Protein AF-A0A8G1IZ29-F1 (afdb_monomer_lite)

Secondary structure (DSSP, 8-state):
------SS--HHHHHHHHHHIIIIIHHHHHHHHHHHHHHTSHHHHHHHTTTS-TTHHHHHHHHHHHHHHHHHHHHHHHHHHHHHHHHHHHHHHHHHHHHHHHHHHHHHHH-

pLDDT: mean 75.2, std 12.48, range [36.69, 89.0]

Sequence (111 aa):
MAGGQGYDVEPDALAQHGANLATDVGGVVDDAIEAGRATEGAGFNESYGVIISPIAFPVMEVVTANAMGAMESARSFIDALSQAVAGVAAAYDGVDAAIAEDLNKIAEEIN

Structure (mmCIF, N/CA/C/O backbone):
data_AF-A0A8G1IZ29-F1
#
_entry.id   AF-A0A8G1IZ29-F1
#
loop_
_atom_site.group_PDB
_atom_site.id
_atom_site.type_symbol
_atom_site.label_atom_id
_atom_site.label_alt_id
_atom_site.label_comp_id
_atom_site.label_asym_id
_atom_site.label_entity_id
_atom_site.label_seq_id
_atom_site.pdbx_PDB_ins_code
_atom_site.Cartn_x
_atom_site.Cartn_y
_atom_site.Cartn_z
_atom_site.occupancy
_atom_site.B_iso_or_equiv
_atom_site.auth_seq_id
_atom_site.auth_comp_id
_atom_site.auth_asym_id
_atom_site.auth_atom_id
_atom_site.pdbx_PDB_model_num
ATOM 1 N N . MET A 1 1 ? -38.467 -0.385 17.759 1.00 36.69 1 MET A N 1
ATOM 2 C CA . MET A 1 1 ? -37.611 0.662 18.344 1.00 36.69 1 MET A CA 1
ATOM 3 C C . MET A 1 1 ? -36.507 0.908 17.340 1.00 36.69 1 MET A C 1
ATOM 5 O O . MET A 1 1 ? -35.805 -0.036 17.012 1.00 36.69 1 MET A O 1
ATOM 9 N N . ALA A 1 2 ? -36.477 2.096 16.740 1.00 37.81 2 ALA A N 1
ATOM 10 C CA . ALA A 1 2 ?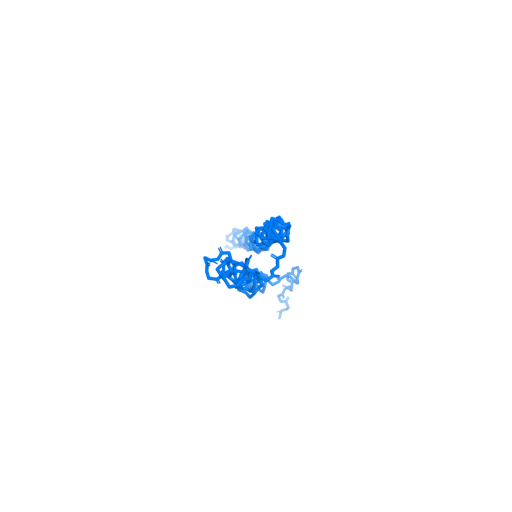 -35.455 2.463 15.769 1.00 37.81 2 ALA A CA 1
ATOM 11 C C . ALA A 1 2 ? -34.172 2.777 16.550 1.00 37.81 2 ALA A C 1
ATOM 13 O O . ALA A 1 2 ? -34.083 3.828 17.179 1.00 37.81 2 ALA A O 1
ATOM 14 N N . GLY A 1 3 ? -33.250 1.813 16.598 1.00 38.59 3 GLY A N 1
ATOM 15 C CA . GLY A 1 3 ? -31.885 2.044 17.065 1.00 38.59 3 GLY A CA 1
ATOM 16 C C . GLY A 1 3 ? -31.209 2.967 16.062 1.00 38.59 3 GLY A C 1
ATOM 17 O O . GLY A 1 3 ? -31.243 2.681 14.867 1.00 38.59 3 GLY A O 1
ATOM 18 N N . GLY A 1 4 ? -30.728 4.113 16.541 1.00 39.50 4 GLY A N 1
ATOM 19 C CA . GLY A 1 4 ? -30.198 5.180 15.705 1.00 39.50 4 GLY A CA 1
ATOM 20 C C . GLY A 1 4 ? -29.129 4.661 14.754 1.00 39.50 4 GLY A C 1
ATOM 21 O O . GLY A 1 4 ? -28.173 4.023 15.185 1.00 39.50 4 GLY A O 1
ATOM 22 N N . GLN A 1 5 ? -29.300 4.952 13.465 1.00 47.88 5 GLN A N 1
ATOM 23 C CA . GLN A 1 5 ? -28.171 4.992 12.551 1.00 47.88 5 GLN A CA 1
ATOM 24 C C . GLN A 1 5 ? -27.166 5.974 13.159 1.00 47.88 5 GLN A C 1
ATOM 26 O O . GLN A 1 5 ? -27.482 7.154 13.334 1.00 47.88 5 GLN A O 1
ATOM 31 N N . GLY A 1 6 ? -25.998 5.460 13.554 1.00 57.00 6 GLY A N 1
ATOM 32 C CA . GLY A 1 6 ? -24.803 6.267 13.788 1.00 57.00 6 GLY A CA 1
ATOM 33 C C . GLY A 1 6 ? -24.429 7.039 12.521 1.00 57.00 6 GLY A C 1
ATOM 34 O O . GLY A 1 6 ? -25.217 7.111 11.586 1.00 57.00 6 GLY A O 1
ATOM 35 N N . TYR A 1 7 ? -23.242 7.636 12.483 1.00 57.84 7 TYR A N 1
ATOM 36 C CA . TYR A 1 7 ? -22.797 8.620 11.480 1.00 57.84 7 TYR A CA 1
ATOM 37 C C . TYR A 1 7 ? -22.794 8.189 9.981 1.00 57.84 7 TYR A C 1
ATOM 39 O O . TYR A 1 7 ? -22.126 8.838 9.183 1.00 57.84 7 TYR A O 1
ATOM 47 N N . ASP A 1 8 ? -23.529 7.150 9.565 1.00 64.50 8 ASP A N 1
ATOM 48 C CA . ASP A 1 8 ? -23.578 6.571 8.209 1.00 64.50 8 ASP A CA 1
ATOM 49 C C . ASP A 1 8 ? -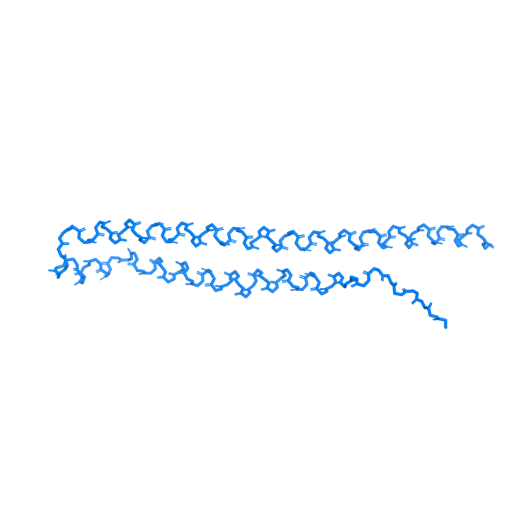22.190 6.144 7.703 1.00 64.50 8 ASP A C 1
ATOM 51 O O . ASP A 1 8 ? -21.925 6.040 6.506 1.00 64.50 8 ASP A O 1
ATOM 55 N N . VAL A 1 9 ? -21.279 5.892 8.643 1.00 65.00 9 VAL A N 1
ATOM 56 C CA . VAL A 1 9 ? -19.954 5.352 8.374 1.00 65.00 9 VAL A CA 1
ATOM 57 C C . VAL A 1 9 ? -20.003 3.859 8.637 1.00 65.00 9 VAL A C 1
ATOM 59 O O . VAL A 1 9 ? -20.451 3.437 9.698 1.00 65.00 9 VAL A O 1
ATOM 62 N N . GLU A 1 10 ? -19.538 3.078 7.664 1.00 79.25 10 GLU A N 1
ATOM 63 C CA . GLU A 1 10 ? -19.343 1.632 7.768 1.00 79.25 10 GLU A CA 1
ATOM 64 C C . GLU A 1 10 ? -17.831 1.364 7.929 1.00 79.25 10 GLU A C 1
ATOM 66 O O . GLU A 1 10 ? -17.111 1.315 6.923 1.00 79.25 10 GLU A O 1
ATOM 71 N N . PRO A 1 11 ? -17.307 1.233 9.167 1.00 77.19 11 PRO A N 1
ATOM 72 C CA . PRO A 1 11 ? -15.874 1.047 9.416 1.00 77.19 11 PRO A CA 1
ATOM 73 C C . PRO A 1 11 ? -15.328 -0.211 8.737 1.00 77.19 11 PRO A C 1
ATOM 75 O O . PRO A 1 11 ? -14.244 -0.173 8.155 1.00 77.19 11 PRO A O 1
ATOM 78 N N . ASP A 1 12 ? -16.123 -1.283 8.706 1.00 77.31 12 ASP A N 1
ATOM 79 C CA . ASP A 1 12 ? -15.803 -2.524 7.997 1.00 77.31 12 ASP A CA 1
ATOM 80 C C . ASP A 1 12 ? -15.618 -2.297 6.489 1.00 77.31 12 ASP A C 1
ATOM 82 O O . ASP A 1 12 ? -14.658 -2.791 5.892 1.00 77.31 12 ASP A O 1
ATOM 86 N N . ALA A 1 13 ? -16.496 -1.503 5.866 1.00 80.19 13 ALA A N 1
ATOM 87 C CA . ALA A 1 13 ? -16.398 -1.176 4.446 1.00 80.19 13 ALA A CA 1
ATOM 88 C C . ALA A 1 13 ? -15.161 -0.311 4.150 1.00 80.19 13 ALA A C 1
ATOM 90 O O . ALA A 1 13 ? -14.497 -0.512 3.132 1.00 80.19 13 ALA A O 1
ATOM 91 N N . LEU A 1 14 ? -14.806 0.614 5.050 1.00 79.56 14 LEU A N 1
ATOM 92 C CA . LEU A 1 14 ? -13.577 1.408 4.952 1.00 79.56 14 LEU A CA 1
ATOM 93 C C . LEU A 1 14 ? -12.325 0.537 5.097 1.00 79.56 14 LEU A C 1
ATOM 95 O O . LEU A 1 14 ? -11.419 0.633 4.269 1.00 79.56 14 LEU A O 1
ATOM 99 N N . ALA A 1 15 ? -12.280 -0.344 6.095 1.00 78.75 15 ALA A N 1
ATOM 100 C CA . ALA A 1 15 ? -11.171 -1.272 6.294 1.00 78.75 15 ALA A CA 1
ATOM 101 C C . ALA A 1 15 ? -10.989 -2.194 5.078 1.00 78.75 15 ALA A C 1
ATOM 103 O O . ALA A 1 15 ? -9.875 -2.358 4.572 1.00 78.75 15 ALA A O 1
ATOM 104 N N . GLN A 1 16 ? -12.093 -2.727 4.548 1.00 82.94 16 GLN A N 1
ATOM 105 C CA . GLN A 1 16 ? -12.082 -3.542 3.338 1.00 82.94 16 GLN A CA 1
ATOM 106 C C . GLN A 1 16 ? -11.626 -2.742 2.113 1.00 82.94 16 GLN A C 1
ATOM 108 O O . GLN A 1 16 ? -10.852 -3.246 1.300 1.00 82.94 16 GLN A O 1
ATOM 113 N N . HIS A 1 17 ? -12.033 -1.479 1.991 1.00 80.25 17 HIS A N 1
ATOM 114 C CA . HIS A 1 17 ? -11.583 -0.616 0.904 1.00 80.25 17 HIS A CA 1
ATOM 115 C C . HIS A 1 17 ? -10.078 -0.320 0.978 1.00 80.25 17 HIS A C 1
ATOM 117 O O . HIS A 1 17 ? -9.394 -0.401 -0.041 1.00 80.25 17 HIS A O 1
ATOM 123 N N . GLY A 1 18 ? -9.539 -0.048 2.171 1.00 77.12 18 GLY A N 1
ATOM 124 C CA . GLY A 1 18 ? -8.098 0.122 2.378 1.00 77.12 18 GLY A CA 1
ATOM 125 C C . GLY A 1 18 ? -7.301 -1.138 2.020 1.00 77.12 18 GLY A C 1
ATOM 126 O O . GLY A 1 18 ? -6.263 -1.037 1.363 1.00 77.12 18 GLY A O 1
ATOM 127 N N . ALA A 1 19 ? -7.806 -2.323 2.377 1.00 80.25 19 ALA A N 1
ATOM 128 C CA . ALA A 1 19 ? -7.203 -3.603 2.001 1.00 80.25 19 ALA A CA 1
ATOM 129 C C . ALA A 1 19 ? -7.231 -3.843 0.480 1.00 80.25 19 ALA A C 1
ATOM 131 O O . ALA A 1 19 ? -6.211 -4.217 -0.104 1.00 80.25 19 ALA A O 1
ATOM 132 N N . ASN A 1 20 ? -8.361 -3.573 -0.180 1.00 83.38 20 ASN A N 1
ATOM 133 C CA . ASN A 1 20 ? -8.484 -3.704 -1.635 1.00 83.38 20 ASN A CA 1
ATOM 134 C C . ASN A 1 20 ? -7.576 -2.709 -2.369 1.00 83.38 20 ASN A C 1
ATOM 136 O O . ASN A 1 20 ? -6.968 -3.061 -3.372 1.00 83.38 20 ASN A O 1
ATOM 140 N N . LEU A 1 21 ? -7.413 -1.485 -1.855 1.00 79.38 21 LEU A N 1
ATOM 141 C CA . LEU A 1 21 ? -6.496 -0.505 -2.438 1.00 79.38 21 LEU A CA 1
ATOM 142 C C . LEU A 1 21 ? -5.043 -1.007 -2.410 1.00 79.38 21 LEU A C 1
ATOM 144 O O . LEU A 1 21 ? -4.340 -0.912 -3.415 1.00 79.38 21 LEU A O 1
ATOM 148 N N . ALA A 1 22 ? -4.606 -1.579 -1.285 1.00 80.50 22 ALA A N 1
ATOM 149 C CA . ALA A 1 22 ? -3.269 -2.157 -1.169 1.00 80.50 22 ALA A CA 1
ATOM 150 C C . ALA A 1 22 ? -3.085 -3.401 -2.052 1.00 80.50 22 ALA A C 1
ATOM 152 O O . ALA A 1 22 ? -2.017 -3.584 -2.627 1.00 80.50 22 ALA A O 1
ATOM 153 N N . THR A 1 23 ? -4.115 -4.239 -2.176 1.00 81.44 23 THR A N 1
ATOM 154 C CA . THR A 1 23 ? -4.018 -5.516 -2.899 1.00 81.44 23 THR A CA 1
ATOM 155 C C . THR A 1 23 ? -4.162 -5.327 -4.406 1.00 81.44 23 THR A C 1
ATOM 157 O O . THR A 1 23 ? -3.288 -5.737 -5.162 1.00 81.44 23 THR A O 1
ATOM 160 N N . ASP A 1 24 ? -5.228 -4.665 -4.853 1.00 84.19 24 ASP A N 1
ATOM 161 C CA . ASP A 1 24 ? -5.568 -4.570 -6.272 1.00 84.19 24 ASP A CA 1
ATOM 162 C C . ASP A 1 24 ? -4.736 -3.486 -6.961 1.00 84.19 24 ASP A C 1
ATOM 164 O O . ASP A 1 24 ? -4.086 -3.730 -7.976 1.00 84.19 24 ASP A O 1
ATOM 168 N N . VAL A 1 25 ? -4.725 -2.271 -6.401 1.00 81.00 25 VAL A N 1
ATOM 169 C CA . VAL A 1 25 ? -3.997 -1.147 -7.009 1.00 81.00 25 VAL A CA 1
ATOM 170 C C . VAL A 1 25 ? -2.505 -1.253 -6.709 1.00 81.00 25 VAL A C 1
ATOM 172 O O . VAL A 1 25 ? -1.693 -1.046 -7.608 1.00 81.00 25 VAL A O 1
ATOM 175 N N . GLY A 1 26 ? -2.139 -1.621 -5.477 1.00 80.94 26 GLY A N 1
ATOM 176 C CA . GLY A 1 26 ? -0.748 -1.911 -5.126 1.00 80.94 26 GLY A CA 1
ATOM 177 C C . GLY A 1 26 ? -0.174 -3.057 -5.959 1.00 80.94 26 GLY A C 1
ATOM 178 O O . GLY A 1 26 ? 0.899 -2.889 -6.529 1.00 80.94 26 GLY A O 1
ATOM 179 N N . GLY A 1 27 ? -0.928 -4.148 -6.138 1.00 81.06 27 GLY A N 1
ATOM 180 C CA . GLY A 1 27 ? -0.518 -5.289 -6.960 1.00 81.06 27 GLY A CA 1
ATOM 181 C C . GLY A 1 27 ? -0.250 -4.925 -8.422 1.00 81.06 27 GLY A C 1
ATOM 182 O O . GLY A 1 27 ? 0.788 -5.291 -8.957 1.00 81.06 27 GLY A O 1
ATOM 183 N N . VAL A 1 28 ? -1.111 -4.120 -9.056 1.00 85.88 28 VAL A N 1
ATOM 184 C CA . VAL A 1 28 ? -0.873 -3.653 -10.439 1.00 85.88 28 VAL A CA 1
ATOM 185 C C . VAL A 1 28 ? 0.394 -2.796 -10.549 1.00 85.88 28 VAL A C 1
ATOM 187 O O . VAL A 1 28 ? 1.105 -2.860 -11.554 1.00 85.88 28 VAL A O 1
ATOM 190 N N . VAL A 1 29 ? 0.685 -1.974 -9.537 1.00 84.25 29 VAL A N 1
ATOM 191 C CA . VAL A 1 29 ? 1.917 -1.172 -9.510 1.00 84.25 29 VAL A CA 1
ATOM 192 C C . VAL A 1 29 ? 3.142 -2.058 -9.277 1.00 84.25 29 VAL A C 1
ATOM 194 O O . VAL A 1 29 ? 4.163 -1.845 -9.927 1.00 84.25 29 VAL A O 1
ATOM 197 N N . ASP A 1 30 ? 3.037 -3.069 -8.417 1.00 86.06 30 ASP A N 1
ATOM 198 C CA . ASP A 1 30 ? 4.105 -4.041 -8.172 1.00 86.06 30 ASP A CA 1
ATOM 199 C C . ASP A 1 30 ? 4.415 -4.860 -9.441 1.00 86.06 30 ASP A C 1
ATOM 201 O O . ASP A 1 30 ? 5.582 -4.960 -9.827 1.00 86.06 30 ASP A O 1
ATOM 205 N N . ASP A 1 31 ? 3.390 -5.317 -10.168 1.00 86.38 31 ASP A N 1
ATOM 206 C CA . ASP A 1 31 ? 3.533 -5.989 -11.468 1.00 86.38 31 ASP A CA 1
ATOM 207 C C . ASP A 1 31 ? 4.239 -5.088 -12.499 1.00 86.38 31 ASP A C 1
ATOM 209 O O . ASP A 1 31 ? 5.095 -5.538 -13.267 1.00 86.38 31 ASP A O 1
ATOM 213 N N . ALA A 1 32 ? 3.908 -3.791 -12.522 1.00 81.00 32 ALA A N 1
ATOM 214 C CA . ALA A 1 32 ? 4.542 -2.822 -13.415 1.00 81.00 32 ALA A CA 1
ATOM 215 C C . ALA A 1 32 ? 6.021 -2.580 -13.062 1.00 81.00 32 ALA A C 1
ATOM 217 O O . ALA A 1 32 ? 6.857 -2.469 -13.965 1.00 81.00 32 ALA A O 1
ATOM 218 N N . ILE A 1 33 ? 6.359 -2.538 -11.769 1.00 84.00 33 ILE A N 1
ATOM 219 C CA . ILE A 1 33 ? 7.744 -2.433 -11.289 1.00 84.00 33 ILE A CA 1
ATOM 220 C C . ILE A 1 33 ? 8.533 -3.690 -11.670 1.00 84.00 33 ILE A C 1
ATOM 222 O O . ILE A 1 33 ? 9.660 -3.583 -12.160 1.00 84.00 33 ILE A O 1
ATOM 226 N N . GLU A 1 34 ? 7.959 -4.879 -11.485 1.00 84.56 34 GLU A N 1
ATOM 227 C CA . GLU A 1 34 ? 8.603 -6.144 -11.848 1.00 84.56 34 GLU A CA 1
ATOM 228 C C . GLU A 1 34 ? 8.844 -6.240 -13.361 1.00 84.56 34 GLU A C 1
ATOM 230 O O . GLU A 1 34 ? 9.957 -6.553 -13.797 1.00 84.56 34 GLU A O 1
ATOM 235 N N . ALA A 1 35 ? 7.847 -5.871 -14.170 1.00 80.00 35 ALA A N 1
ATOM 236 C CA . ALA A 1 35 ? 7.987 -5.792 -15.620 1.00 80.00 35 ALA A CA 1
ATOM 237 C C . ALA A 1 35 ? 9.073 -4.786 -16.042 1.00 80.00 35 ALA A C 1
ATOM 239 O O . ALA A 1 35 ? 9.869 -5.086 -16.934 1.00 80.00 35 ALA A O 1
ATOM 240 N N . GLY A 1 36 ? 9.151 -3.623 -15.385 1.00 73.00 36 GLY A N 1
ATOM 241 C CA . GLY A 1 36 ? 10.208 -2.633 -15.605 1.00 73.00 36 GLY A CA 1
ATOM 242 C C . GLY A 1 36 ? 11.600 -3.206 -15.335 1.00 73.00 36 GLY A C 1
ATOM 243 O O . GLY A 1 36 ? 12.465 -3.163 -16.210 1.00 73.00 36 GLY A O 1
ATOM 244 N N . ARG A 1 37 ? 11.795 -3.855 -14.183 1.00 77.38 37 ARG A N 1
ATOM 245 C CA . ARG A 1 37 ? 13.070 -4.495 -13.809 1.00 77.38 37 ARG A CA 1
ATOM 246 C C . ARG A 1 37 ? 13.482 -5.613 -14.766 1.00 77.38 37 ARG A C 1
ATOM 248 O O . ARG A 1 37 ? 14.668 -5.778 -15.043 1.00 77.38 37 ARG A O 1
ATOM 255 N N . ALA A 1 38 ? 12.527 -6.356 -15.328 1.00 70.94 38 ALA A N 1
ATOM 256 C CA . ALA A 1 38 ? 12.819 -7.384 -16.328 1.00 70.94 38 ALA A CA 1
ATOM 257 C C . ALA A 1 38 ? 13.442 -6.805 -17.617 1.00 70.94 38 ALA A C 1
ATOM 259 O O . ALA A 1 38 ? 14.207 -7.498 -18.292 1.00 70.94 38 ALA A O 1
ATOM 260 N N . THR A 1 39 ? 13.165 -5.536 -17.946 1.00 65.88 39 THR A N 1
ATOM 261 C CA . THR A 1 39 ? 13.755 -4.851 -19.114 1.00 65.88 39 THR A CA 1
ATOM 262 C C . THR A 1 39 ? 15.179 -4.339 -18.885 1.00 65.88 39 THR A C 1
ATOM 264 O O . THR A 1 39 ? 15.900 -4.111 -19.854 1.00 65.88 39 THR A O 1
ATOM 267 N N . GLU A 1 40 ? 15.622 -4.234 -17.629 1.00 63.88 40 GLU A N 1
ATOM 268 C CA . GLU A 1 40 ? 16.988 -3.828 -17.256 1.00 63.88 40 GLU A CA 1
ATOM 269 C C . GLU A 1 40 ? 18.003 -4.988 -17.350 1.00 63.88 40 GLU A C 1
ATOM 271 O O . GLU A 1 40 ? 19.211 -4.797 -17.197 1.00 63.88 40 GLU A O 1
ATOM 276 N 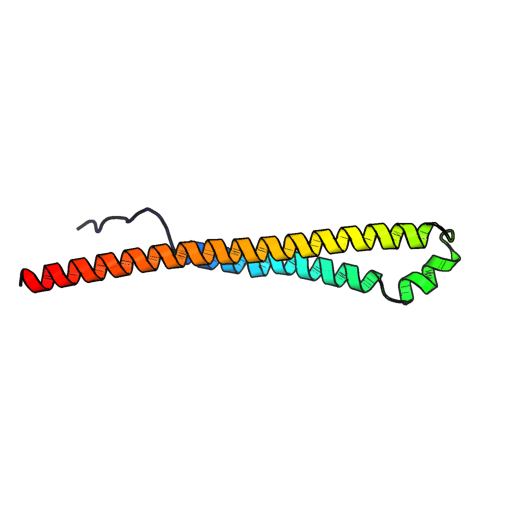N . GLY A 1 41 ? 17.535 -6.213 -17.623 1.00 59.19 41 GLY A N 1
ATOM 277 C CA . GLY A 1 41 ? 18.374 -7.403 -17.741 1.00 59.19 41 GLY A CA 1
ATOM 278 C C . GLY A 1 41 ? 19.292 -7.407 -18.974 1.00 59.19 41 GLY A C 1
ATOM 279 O O . GLY A 1 41 ? 18.946 -6.920 -20.052 1.00 59.19 41 GLY A O 1
ATOM 280 N N . ALA A 1 42 ? 20.454 -8.059 -18.834 1.00 52.84 42 ALA A N 1
ATOM 28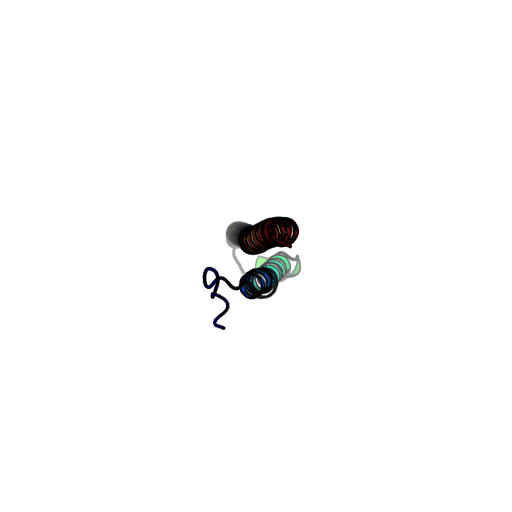1 C CA . ALA A 1 42 ? 21.524 -8.151 -19.839 1.00 52.84 42 ALA A CA 1
ATOM 282 C C . ALA A 1 42 ? 21.069 -8.545 -21.266 1.00 52.84 42 ALA A C 1
ATOM 284 O O . ALA A 1 42 ? 21.682 -8.120 -22.244 1.00 52.84 42 ALA A O 1
ATOM 285 N N . GLY A 1 43 ? 19.960 -9.283 -21.409 1.00 52.69 43 GLY A N 1
ATOM 286 C CA . GLY A 1 43 ? 19.429 -9.716 -22.707 1.00 52.69 43 GLY A CA 1
ATOM 287 C C . GLY A 1 43 ? 18.857 -8.595 -23.591 1.00 52.69 43 GLY A C 1
ATOM 288 O O . GLY A 1 43 ? 18.903 -8.711 -24.818 1.00 52.69 43 GLY A O 1
ATOM 289 N N . PHE A 1 44 ? 18.363 -7.489 -23.019 1.00 56.66 44 PHE A N 1
ATOM 290 C CA . PHE A 1 44 ? 17.900 -6.342 -23.817 1.00 56.66 44 PHE A CA 1
ATOM 291 C C . PHE A 1 44 ? 19.088 -5.596 -24.444 1.00 56.66 44 PHE A C 1
ATOM 293 O O . PHE A 1 44 ? 19.062 -5.218 -25.617 1.00 56.66 44 PHE A O 1
ATOM 300 N N . ASN A 1 45 ? 20.170 -5.468 -23.675 1.00 56.78 45 ASN A N 1
ATOM 301 C CA . ASN A 1 45 ? 21.381 -4.748 -24.049 1.00 56.78 45 ASN A CA 1
ATOM 302 C C . ASN A 1 45 ? 22.183 -5.474 -25.145 1.00 56.78 45 ASN A C 1
ATOM 304 O O . ASN A 1 45 ? 22.636 -4.856 -26.109 1.00 56.78 45 ASN A O 1
ATOM 308 N N . GLU A 1 46 ? 22.284 -6.803 -25.054 1.00 58.22 46 GLU A N 1
ATOM 309 C CA . GLU A 1 46 ? 22.974 -7.636 -26.051 1.00 58.22 46 GLU A CA 1
ATOM 310 C C . GLU A 1 46 ? 22.248 -7.681 -27.407 1.00 58.22 46 GLU A C 1
ATOM 312 O O . GLU A 1 46 ? 22.892 -7.775 -28.453 1.00 58.22 46 GLU A O 1
ATOM 317 N N . SER A 1 47 ? 20.915 -7.564 -27.40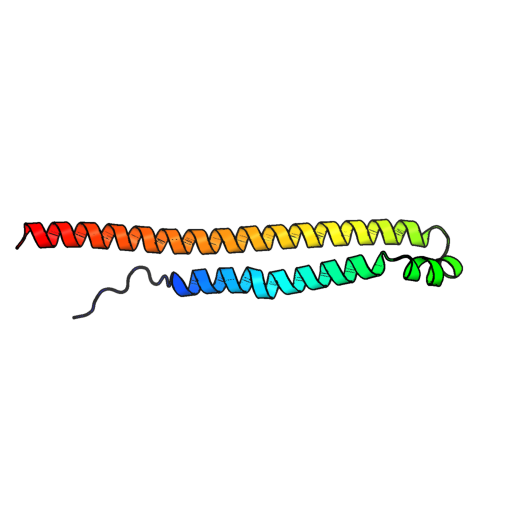7 1.00 56.50 47 SER A N 1
ATOM 318 C CA . SER A 1 47 ? 20.089 -7.656 -28.621 1.00 56.50 47 SER A CA 1
ATOM 319 C C . SER A 1 47 ? 19.940 -6.315 -29.348 1.00 56.50 47 SER A C 1
ATOM 321 O O . SER A 1 47 ? 19.967 -6.263 -30.579 1.00 56.50 47 SER A O 1
ATOM 323 N N . TYR A 1 48 ? 19.776 -5.220 -28.597 1.00 54.03 48 TYR A N 1
ATOM 324 C CA . TYR A 1 48 ? 19.479 -3.896 -29.152 1.00 54.03 48 TYR A CA 1
ATOM 325 C C . TYR A 1 48 ? 20.686 -2.951 -29.200 1.00 54.03 48 TYR A C 1
ATOM 327 O O . TYR A 1 48 ? 20.694 -2.042 -30.031 1.00 54.03 48 TYR A O 1
ATOM 335 N N . GLY A 1 49 ? 21.740 -3.186 -28.412 1.00 54.06 49 GLY A N 1
ATOM 336 C CA . GLY A 1 49 ? 22.957 -2.362 -28.422 1.00 54.06 49 GLY A CA 1
ATOM 337 C C . GLY A 1 49 ? 23.722 -2.372 -29.755 1.00 54.06 49 GLY A C 1
ATOM 338 O O . GLY A 1 49 ? 24.502 -1.463 -30.025 1.00 54.06 49 GLY A O 1
ATOM 339 N N . VAL A 1 50 ? 23.472 -3.360 -30.623 1.00 54.12 50 VAL A N 1
ATOM 340 C CA . VAL A 1 50 ? 24.052 -3.430 -31.979 1.00 54.12 50 VAL A CA 1
ATOM 341 C C . VAL A 1 50 ? 23.243 -2.620 -33.006 1.00 54.12 50 VAL A C 1
ATOM 343 O O . VAL A 1 50 ? 23.793 -2.189 -34.017 1.00 54.12 50 VAL A O 1
ATOM 346 N N . ILE A 1 51 ? 21.944 -2.395 -32.768 1.00 57.81 51 ILE A N 1
ATOM 347 C CA . ILE A 1 51 ? 21.021 -1.790 -33.749 1.00 57.81 51 ILE A CA 1
ATOM 348 C C . ILE A 1 51 ? 20.739 -0.318 -33.430 1.00 57.81 51 ILE A C 1
ATOM 350 O O . ILE A 1 51 ? 20.594 0.496 -34.344 1.00 57.81 51 ILE A O 1
ATOM 354 N N . ILE A 1 52 ? 20.660 0.042 -32.149 1.00 59.22 52 ILE A N 1
ATOM 355 C CA . ILE A 1 52 ? 20.315 1.395 -31.718 1.00 59.22 52 ILE A CA 1
ATOM 356 C C . ILE A 1 52 ? 21.610 2.133 -31.345 1.00 59.22 52 ILE A C 1
ATOM 358 O O . ILE A 1 52 ? 22.397 1.644 -30.545 1.00 59.22 52 ILE A O 1
ATOM 362 N N . SER A 1 53 ? 21.846 3.295 -31.967 1.00 62.47 53 SER A N 1
ATOM 363 C CA . SER A 1 53 ? 23.009 4.183 -31.766 1.00 62.47 53 SER A CA 1
ATOM 364 C C . SER A 1 53 ? 23.526 4.227 -30.311 1.00 62.47 53 SER A C 1
ATOM 366 O O . SER A 1 53 ? 22.701 4.269 -29.398 1.00 62.47 53 SER A O 1
ATOM 368 N N . PRO A 1 54 ? 24.851 4.342 -30.062 1.00 67.19 54 PRO A N 1
ATOM 369 C CA . PRO A 1 54 ? 25.449 4.357 -28.715 1.00 67.19 54 PRO A CA 1
ATOM 370 C C . PRO A 1 54 ? 24.922 5.450 -27.762 1.00 67.19 54 PRO A C 1
ATOM 372 O O . PRO A 1 54 ? 25.201 5.411 -26.569 1.00 67.19 54 PRO A O 1
ATOM 375 N N . ILE A 1 55 ? 24.155 6.423 -28.262 1.00 65.94 55 ILE A N 1
ATOM 376 C CA . ILE A 1 55 ? 23.497 7.470 -27.462 1.00 65.94 55 ILE A CA 1
ATOM 377 C C . ILE A 1 55 ? 22.106 7.034 -26.971 1.00 65.94 55 ILE A C 1
ATOM 379 O O . ILE A 1 55 ? 21.633 7.509 -25.943 1.00 65.94 55 ILE A O 1
ATOM 383 N N . ALA A 1 56 ? 21.434 6.134 -27.687 1.00 64.94 56 ALA A N 1
ATOM 384 C CA . ALA A 1 56 ? 20.060 5.750 -27.385 1.00 64.94 56 ALA A CA 1
ATOM 385 C C . ALA A 1 56 ? 19.951 4.938 -26.092 1.00 64.94 56 ALA A C 1
ATOM 387 O O . ALA A 1 56 ? 18.986 5.103 -25.352 1.00 64.94 56 ALA A O 1
ATOM 388 N N . PHE A 1 57 ? 20.949 4.103 -25.802 1.00 72.50 57 PHE A N 1
ATOM 389 C CA . PHE A 1 57 ? 20.936 3.260 -24.614 1.00 72.50 57 PHE A CA 1
ATOM 390 C C . PHE A 1 57 ? 21.007 4.075 -23.304 1.00 72.50 57 PHE A C 1
ATOM 392 O O . PHE A 1 57 ? 20.082 3.950 -22.504 1.00 72.50 57 PHE A O 1
ATOM 399 N N . PRO A 1 58 ? 21.961 5.016 -23.123 1.00 73.81 58 PRO A N 1
ATOM 400 C CA . PRO A 1 58 ? 21.963 5.907 -21.959 1.00 73.81 58 PRO A CA 1
ATOM 401 C C . PRO A 1 58 ? 20.677 6.729 -21.791 1.00 73.81 58 PRO A C 1
ATOM 403 O O . PRO A 1 58 ? 20.230 6.973 -20.674 1.00 73.81 58 PRO A O 1
ATOM 406 N N . VAL A 1 59 ? 20.060 7.175 -22.893 1.00 74.44 59 VAL A N 1
ATOM 407 C CA . VAL A 1 59 ? 18.798 7.932 -22.831 1.00 74.44 59 VAL A CA 1
ATOM 408 C C . VAL A 1 59 ? 17.651 7.043 -22.353 1.00 74.44 59 VAL A C 1
ATOM 410 O O . VAL A 1 59 ? 16.852 7.484 -21.530 1.00 74.44 59 VAL A O 1
ATOM 413 N N . MET A 1 60 ? 17.577 5.798 -22.831 1.00 73.25 60 MET A N 1
ATOM 414 C CA . MET A 1 60 ? 16.583 4.840 -22.349 1.00 73.25 60 MET A CA 1
ATOM 415 C C . MET A 1 60 ? 16.801 4.502 -20.876 1.00 73.25 60 MET A C 1
ATOM 417 O O . MET A 1 60 ? 15.831 4.543 -20.134 1.00 73.25 60 MET A O 1
ATOM 421 N N . GLU A 1 61 ? 18.038 4.274 -20.424 1.00 76.00 61 GLU A N 1
ATOM 422 C CA . GLU A 1 61 ? 18.322 4.045 -18.997 1.00 76.00 61 GLU A CA 1
ATOM 423 C C . GLU A 1 61 ? 17.825 5.199 -18.118 1.00 76.00 61 GLU A C 1
ATOM 425 O O . GLU A 1 61 ? 17.160 4.965 -17.113 1.00 76.00 61 GLU A O 1
ATOM 430 N N . VAL A 1 62 ? 18.073 6.454 -18.511 1.00 79.50 62 VAL A N 1
ATOM 431 C CA . VAL A 1 62 ? 17.599 7.625 -17.752 1.00 79.50 62 VAL A CA 1
ATOM 432 C C . VAL A 1 62 ? 16.070 7.701 -17.723 1.00 79.50 62 VAL A C 1
ATOM 434 O O . VAL A 1 62 ? 15.483 8.028 -16.690 1.00 79.50 62 VAL A O 1
ATOM 437 N N . VAL A 1 63 ? 15.401 7.416 -18.842 1.00 78.00 63 VAL A N 1
ATOM 438 C CA . VAL A 1 63 ? 13.932 7.424 -18.908 1.00 78.00 63 VAL A CA 1
ATOM 439 C C . VAL A 1 63 ? 13.343 6.291 -18.067 1.00 78.00 63 VAL A C 1
ATOM 441 O O . VAL A 1 63 ? 12.416 6.541 -17.298 1.00 78.00 63 VAL A O 1
ATOM 444 N N . THR A 1 64 ? 13.900 5.084 -18.158 1.00 77.50 64 THR A N 1
ATOM 445 C CA . THR A 1 64 ? 13.470 3.918 -17.379 1.00 77.50 64 THR A CA 1
ATOM 446 C C . THR A 1 64 ? 13.681 4.150 -15.888 1.00 77.50 64 THR A C 1
ATOM 448 O O . THR A 1 64 ? 12.744 3.965 -15.119 1.00 77.50 64 THR A O 1
ATOM 451 N N . ALA A 1 65 ? 14.840 4.672 -15.474 1.00 79.50 65 ALA A N 1
ATOM 452 C CA . ALA A 1 65 ? 15.117 4.990 -14.074 1.00 79.50 65 ALA A CA 1
ATOM 453 C C . ALA A 1 65 ? 14.128 6.021 -13.501 1.00 79.50 65 ALA A C 1
ATOM 455 O O . ALA A 1 65 ? 13.607 5.844 -12.400 1.00 79.50 65 ALA A O 1
ATOM 456 N N . ASN A 1 66 ? 13.808 7.076 -14.261 1.00 81.44 66 ASN A N 1
ATOM 457 C CA . ASN A 1 66 ? 12.803 8.061 -13.850 1.00 81.44 66 ASN A CA 1
ATOM 458 C C . ASN A 1 66 ? 11.399 7.446 -13.755 1.00 81.44 66 ASN A C 1
ATOM 460 O O . ASN A 1 66 ? 10.656 7.744 -12.819 1.00 81.44 66 ASN A O 1
ATOM 464 N N . ALA A 1 67 ? 11.032 6.591 -14.713 1.00 77.69 67 ALA A N 1
ATOM 465 C CA . ALA A 1 67 ? 9.748 5.902 -14.708 1.00 77.69 67 ALA A CA 1
ATOM 466 C C . ALA A 1 67 ? 9.628 4.949 -13.510 1.00 77.69 67 ALA A C 1
ATOM 468 O O . ALA A 1 67 ? 8.612 4.983 -12.818 1.00 77.69 67 ALA A O 1
ATOM 469 N N . MET A 1 68 ? 10.672 4.171 -13.206 1.00 84.81 68 MET A N 1
ATOM 470 C CA . MET A 1 68 ? 10.693 3.298 -12.031 1.00 84.81 68 MET A CA 1
ATOM 471 C C . MET A 1 68 ? 10.584 4.096 -10.730 1.00 84.81 68 MET A C 1
ATOM 473 O O . MET A 1 68 ? 9.758 3.763 -9.886 1.00 84.81 68 MET A O 1
ATOM 477 N N . GLY A 1 69 ? 11.328 5.198 -10.590 1.00 84.12 69 GLY A N 1
ATOM 478 C CA . GLY A 1 69 ? 11.234 6.053 -9.401 1.00 84.12 69 GLY A CA 1
ATOM 479 C C . GLY A 1 69 ? 9.833 6.646 -9.192 1.00 84.12 69 GLY A C 1
ATOM 480 O O . GLY A 1 69 ? 9.357 6.757 -8.058 1.00 84.12 69 GLY A O 1
ATOM 481 N N . ALA A 1 70 ? 9.131 6.983 -10.278 1.00 82.62 70 ALA A N 1
ATOM 482 C CA . ALA A 1 70 ? 7.739 7.422 -10.217 1.00 82.62 70 ALA A CA 1
ATOM 483 C C . ALA A 1 70 ? 6.784 6.285 -9.799 1.00 82.62 70 ALA A C 1
ATOM 485 O O . ALA A 1 70 ? 5.888 6.524 -8.988 1.00 82.62 70 ALA A O 1
ATOM 486 N N . MET A 1 71 ? 6.987 5.059 -10.296 1.00 83.69 71 MET A N 1
ATOM 487 C CA . MET A 1 71 ? 6.195 3.884 -9.898 1.00 83.69 71 MET A CA 1
ATOM 488 C C . MET A 1 71 ? 6.404 3.525 -8.422 1.00 83.69 71 MET A C 1
ATOM 490 O O . MET A 1 71 ? 5.431 3.311 -7.703 1.00 83.69 71 MET A O 1
ATOM 494 N N . GLU A 1 72 ? 7.644 3.547 -7.932 1.00 87.25 72 GLU A N 1
ATOM 495 C CA . GLU A 1 72 ? 7.958 3.308 -6.515 1.00 87.25 72 GLU A CA 1
ATOM 496 C C . GLU A 1 72 ? 7.339 4.386 -5.608 1.00 87.25 72 GLU A C 1
ATOM 498 O O . GLU A 1 72 ? 6.781 4.086 -4.549 1.00 87.25 72 GLU A O 1
ATOM 503 N N .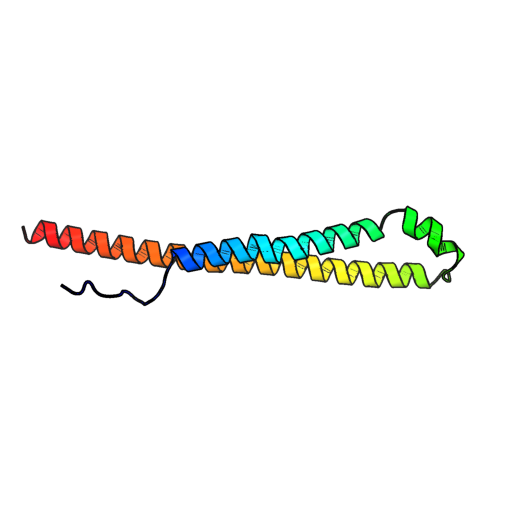 SER A 1 73 ? 7.349 5.647 -6.052 1.00 87.38 73 SER A N 1
ATOM 504 C CA . SER A 1 73 ? 6.674 6.743 -5.344 1.00 87.38 73 SER A CA 1
ATOM 505 C C . SER A 1 73 ? 5.155 6.547 -5.300 1.00 87.38 73 SER A C 1
ATOM 507 O O . SER A 1 73 ? 4.534 6.765 -4.258 1.00 87.38 73 SER A O 1
ATOM 509 N N . ALA A 1 74 ? 4.549 6.101 -6.405 1.00 83.75 74 ALA A N 1
ATOM 510 C CA . ALA A 1 74 ? 3.125 5.781 -6.459 1.00 83.75 74 ALA A CA 1
ATOM 511 C C . ALA A 1 74 ? 2.772 4.610 -5.527 1.00 83.75 74 ALA A C 1
ATOM 513 O O . ALA A 1 74 ? 1.773 4.683 -4.811 1.00 83.75 74 ALA A O 1
ATOM 514 N N . ARG A 1 75 ? 3.620 3.575 -5.465 1.00 87.62 75 ARG A N 1
ATOM 515 C CA . ARG A 1 75 ? 3.446 2.436 -4.555 1.00 87.62 75 ARG A CA 1
ATOM 516 C C . ARG A 1 75 ? 3.452 2.867 -3.089 1.00 87.62 75 ARG A C 1
ATOM 518 O O . ARG A 1 75 ? 2.566 2.464 -2.338 1.00 87.62 75 ARG A O 1
ATOM 525 N N . SER A 1 76 ? 4.399 3.727 -2.712 1.00 87.06 76 SER A N 1
ATOM 526 C CA . SER A 1 76 ? 4.495 4.305 -1.364 1.00 87.06 76 SER A CA 1
ATOM 527 C C . SER A 1 76 ? 3.265 5.150 -1.006 1.00 87.06 76 SER A C 1
ATOM 529 O O . SER A 1 76 ? 2.731 5.062 0.100 1.00 87.06 76 SER A O 1
ATOM 531 N N . PHE A 1 77 ? 2.753 5.929 -1.962 1.00 86.88 77 PHE A N 1
ATOM 532 C CA . PHE A 1 77 ? 1.527 6.702 -1.772 1.00 86.88 77 PHE A CA 1
ATOM 533 C C . PHE A 1 77 ? 0.295 5.810 -1.553 1.00 86.88 77 PHE A C 1
ATOM 535 O O . PHE A 1 77 ? -0.510 6.100 -0.668 1.00 86.88 77 PHE A O 1
ATOM 542 N N . ILE A 1 78 ? 0.166 4.714 -2.309 1.00 86.56 78 ILE A N 1
ATOM 543 C CA . ILE A 1 78 ? -0.910 3.722 -2.144 1.00 86.56 78 ILE A CA 1
ATOM 544 C C . ILE A 1 78 ? -0.866 3.087 -0.747 1.00 86.56 78 ILE A C 1
ATOM 546 O O . ILE A 1 78 ? -1.910 2.986 -0.100 1.00 86.56 78 ILE A O 1
ATOM 550 N N . ASP A 1 79 ? 0.322 2.729 -0.248 1.00 84.81 79 ASP A N 1
ATOM 551 C CA . ASP A 1 79 ? 0.478 2.209 1.119 1.00 84.81 79 ASP A CA 1
ATOM 552 C C . ASP A 1 79 ? 0.044 3.233 2.169 1.00 84.81 79 ASP A C 1
ATOM 554 O O . ASP A 1 79 ? -0.715 2.903 3.082 1.00 84.81 79 ASP A O 1
ATOM 558 N N . ALA A 1 80 ? 0.480 4.487 2.029 1.00 85.44 80 ALA A N 1
ATOM 559 C CA . ALA A 1 80 ? 0.109 5.551 2.956 1.00 85.44 80 ALA A CA 1
ATOM 560 C C . ALA A 1 80 ? -1.411 5.790 2.977 1.00 85.44 80 ALA A C 1
ATOM 562 O O . ALA A 1 80 ? -1.998 5.967 4.044 1.00 85.44 80 ALA A O 1
ATOM 563 N N . LEU A 1 81 ? -2.062 5.755 1.812 1.00 85.06 81 LEU A N 1
ATOM 564 C CA . LEU A 1 81 ? -3.517 5.870 1.690 1.00 85.06 81 LEU A CA 1
ATOM 565 C C . LEU A 1 81 ? -4.245 4.690 2.333 1.00 85.06 81 LEU A C 1
ATOM 567 O O . LEU A 1 81 ? -5.190 4.905 3.088 1.00 85.06 81 LEU A O 1
ATOM 571 N N . SER A 1 82 ? -3.794 3.462 2.073 1.00 83.88 82 SER A N 1
ATOM 572 C CA . SER A 1 82 ? -4.366 2.258 2.680 1.00 83.88 82 SER A CA 1
ATOM 573 C C . SER A 1 82 ? -4.280 2.310 4.211 1.00 83.88 82 SER A C 1
ATOM 575 O O . SER A 1 82 ? -5.281 2.100 4.898 1.00 83.88 82 SER A O 1
ATOM 577 N N . GLN A 1 83 ? -3.123 2.707 4.752 1.00 83.81 83 GLN A N 1
ATOM 578 C CA . GLN A 1 83 ? -2.927 2.895 6.192 1.00 83.81 83 GLN A CA 1
ATOM 579 C C . GLN A 1 83 ? -3.800 4.013 6.767 1.00 83.81 83 GLN A C 1
ATOM 581 O O . GLN A 1 83 ? -4.371 3.847 7.843 1.00 83.81 83 GLN A O 1
ATOM 586 N N . ALA A 1 84 ? -3.934 5.142 6.066 1.00 82.75 84 ALA A N 1
ATOM 587 C CA . ALA A 1 84 ? -4.779 6.247 6.509 1.00 82.75 84 ALA A CA 1
ATOM 588 C C . ALA A 1 84 ? -6.256 5.834 6.582 1.00 82.75 84 ALA A C 1
ATOM 590 O O . ALA A 1 84 ? -6.923 6.118 7.575 1.00 82.75 84 ALA A O 1
ATOM 591 N N . VAL A 1 85 ? -6.756 5.119 5.569 1.00 83.81 85 VAL A N 1
ATOM 592 C CA . VAL A 1 85 ? -8.137 4.616 5.540 1.00 83.81 85 VAL A CA 1
ATOM 593 C C . VAL A 1 85 ? -8.376 3.600 6.661 1.00 83.81 85 VAL A C 1
ATOM 595 O O . VAL A 1 85 ? -9.369 3.712 7.380 1.00 83.81 85 VAL A O 1
ATOM 598 N N . ALA A 1 86 ? -7.446 2.666 6.878 1.00 78.94 86 ALA A N 1
ATOM 599 C CA . ALA A 1 86 ? -7.525 1.716 7.989 1.00 78.94 86 ALA A CA 1
ATOM 600 C C . ALA A 1 86 ? -7.484 2.416 9.363 1.00 78.94 86 ALA A C 1
ATOM 602 O O . ALA A 1 86 ? -8.224 2.048 10.274 1.00 78.94 86 ALA A O 1
ATOM 603 N N . GLY A 1 87 ? -6.662 3.460 9.506 1.00 80.38 87 GLY A N 1
ATOM 604 C CA . GLY A 1 87 ? -6.583 4.264 10.726 1.00 80.38 87 GLY A CA 1
ATOM 605 C C . GLY A 1 87 ? -7.874 5.030 11.026 1.00 80.38 87 GLY A C 1
ATOM 606 O O . GLY A 1 87 ? -8.264 5.137 12.186 1.00 80.38 87 GLY A O 1
ATOM 607 N N . VAL A 1 88 ? -8.568 5.521 9.994 1.00 81.06 88 VAL A N 1
ATOM 608 C CA . VAL A 1 88 ? -9.886 6.154 10.150 1.00 81.06 88 VAL A CA 1
ATOM 609 C C . VAL A 1 88 ? -10.928 5.137 10.614 1.00 81.06 88 VAL A C 1
ATOM 611 O O . VAL A 1 88 ? -11.672 5.442 11.541 1.00 81.06 88 VAL A O 1
ATOM 614 N N . ALA A 1 89 ? -10.957 3.932 10.035 1.00 79.00 89 ALA A N 1
ATOM 615 C CA . ALA A 1 89 ? -11.867 2.872 10.477 1.00 79.00 89 ALA A CA 1
ATOM 616 C C . ALA A 1 89 ? -11.659 2.531 11.965 1.00 79.00 89 ALA A C 1
ATOM 618 O O . ALA A 1 89 ? -12.606 2.573 12.746 1.00 79.00 89 ALA A O 1
ATOM 619 N N . ALA A 1 90 ? -10.405 2.335 12.386 1.00 80.06 90 ALA A N 1
ATOM 620 C CA . ALA A 1 90 ? -10.070 2.058 13.784 1.00 80.06 90 ALA A CA 1
ATOM 621 C C . ALA A 1 90 ? -10.464 3.196 14.746 1.00 80.06 90 ALA A C 1
ATOM 623 O O . ALA A 1 90 ? -10.799 2.947 15.905 1.00 80.06 90 ALA A O 1
ATOM 624 N N . ALA A 1 91 ? -10.427 4.451 14.287 1.00 83.44 91 ALA A N 1
ATOM 625 C CA . ALA A 1 91 ? -10.872 5.588 15.087 1.00 83.44 91 ALA A CA 1
ATOM 626 C C . ALA A 1 91 ? -12.392 5.572 15.319 1.00 83.44 91 ALA A C 1
ATOM 628 O O . ALA A 1 91 ? -12.824 5.875 16.431 1.00 83.44 91 ALA A O 1
ATOM 629 N N . TYR A 1 92 ? -13.189 5.197 14.311 1.00 79.69 92 TYR A N 1
ATOM 630 C CA . TYR A 1 92 ? -14.638 5.037 14.470 1.00 79.69 92 TYR A CA 1
ATOM 631 C C . TYR A 1 92 ? -14.972 3.921 15.461 1.00 79.69 92 TYR A C 1
ATOM 633 O O . TYR A 1 92 ? -15.704 4.173 16.417 1.00 79.69 92 TYR A O 1
ATOM 641 N N . ASP A 1 93 ? -14.350 2.748 15.317 1.00 79.88 93 ASP A N 1
ATOM 642 C CA . ASP A 1 93 ? -14.554 1.627 16.245 1.00 79.88 93 ASP A CA 1
ATOM 643 C C . ASP A 1 93 ? -14.190 2.000 17.690 1.00 79.88 93 ASP A C 1
ATOM 645 O O . ASP A 1 93 ? -14.886 1.637 18.639 1.00 79.88 93 ASP A O 1
ATOM 649 N N . GLY A 1 94 ? -13.106 2.762 17.874 1.00 81.31 94 GLY A N 1
ATOM 650 C CA . GLY A 1 94 ? -12.677 3.231 19.191 1.00 81.31 94 GLY A CA 1
ATOM 651 C C . GLY A 1 94 ? -13.666 4.203 19.841 1.00 81.31 94 GLY A C 1
ATOM 652 O O . GLY A 1 94 ? -13.900 4.121 21.048 1.00 81.31 94 GLY A O 1
ATOM 653 N N . VAL A 1 95 ? -14.262 5.108 19.059 1.00 83.88 95 VAL A N 1
ATOM 654 C CA . VAL A 1 95 ? -15.291 6.037 19.550 1.00 83.88 95 VAL A CA 1
ATOM 655 C C . VAL A 1 95 ? -16.571 5.284 19.908 1.00 83.88 95 VAL A C 1
ATOM 657 O O . VAL A 1 95 ? -17.115 5.512 20.989 1.00 83.88 95 VAL A O 1
ATOM 660 N N . ASP A 1 96 ? -17.018 4.357 19.061 1.00 80.75 96 ASP A N 1
ATOM 661 C CA . ASP A 1 96 ? -18.217 3.557 19.324 1.00 80.75 96 ASP A CA 1
ATOM 662 C C . ASP A 1 96 ? -18.048 2.677 20.571 1.00 80.75 96 ASP A C 1
ATOM 664 O O . ASP A 1 96 ? -18.950 2.610 21.410 1.00 80.75 96 ASP A O 1
ATOM 668 N N . ALA A 1 97 ? -16.870 2.071 20.759 1.00 80.44 97 ALA A N 1
ATOM 669 C CA . ALA A 1 97 ? -16.552 1.302 21.960 1.00 80.44 97 ALA A CA 1
ATOM 670 C C . ALA A 1 97 ? -16.570 2.167 23.232 1.00 80.44 97 ALA A C 1
ATOM 672 O O . ALA A 1 97 ? -17.137 1.750 24.244 1.00 80.44 97 ALA A O 1
ATOM 673 N N . ALA A 1 98 ? -16.000 3.377 23.181 1.00 84.44 98 ALA A N 1
ATOM 674 C CA . ALA A 1 98 ? -16.000 4.304 24.313 1.00 84.44 98 ALA A CA 1
ATOM 675 C C . ALA A 1 98 ? -17.422 4.760 24.679 1.00 84.44 98 ALA A C 1
ATOM 677 O O . ALA A 1 98 ? -17.795 4.758 25.852 1.00 84.44 98 ALA A O 1
ATOM 678 N N . ILE A 1 99 ? -18.247 5.082 23.677 1.00 83.38 99 ILE A N 1
ATOM 679 C CA . ILE A 1 99 ? -19.653 5.450 23.887 1.00 83.38 99 ILE A CA 1
ATOM 680 C C . ILE A 1 99 ? -20.433 4.275 24.490 1.00 83.38 99 ILE A C 1
ATOM 682 O O . ILE A 1 99 ? -21.213 4.471 25.423 1.00 83.38 99 ILE A O 1
ATOM 686 N N . ALA A 1 100 ? -20.227 3.054 23.992 1.00 83.81 100 ALA A N 1
ATOM 687 C CA . ALA A 1 100 ? -20.881 1.862 24.526 1.00 83.81 100 ALA A CA 1
ATOM 688 C C . ALA A 1 100 ? -20.481 1.580 25.986 1.00 83.81 100 ALA A C 1
ATOM 690 O O . ALA A 1 100 ? -21.332 1.201 26.793 1.00 83.81 100 ALA A O 1
ATOM 691 N N . GLU A 1 101 ? -19.210 1.788 26.341 1.00 88.19 101 GLU A N 1
ATOM 692 C CA . GLU A 1 101 ? -18.723 1.657 27.716 1.00 88.19 101 GLU A CA 1
ATOM 693 C C . GLU A 1 101 ? -19.383 2.682 28.649 1.00 88.19 101 GLU A C 1
ATOM 695 O O . GLU A 1 101 ? -19.892 2.312 29.709 1.00 88.19 101 GLU A O 1
ATOM 700 N N . ASP A 1 102 ? -19.431 3.952 28.244 1.00 86.50 102 ASP A N 1
ATOM 701 C CA . ASP A 1 102 ? -20.049 5.017 29.036 1.00 86.50 102 ASP A CA 1
ATOM 702 C C . ASP A 1 102 ? -21.557 4.792 29.219 1.00 86.50 102 ASP A C 1
ATOM 704 O O . ASP A 1 102 ? -22.084 4.958 30.322 1.00 86.50 102 ASP A O 1
ATOM 708 N N . LEU A 1 103 ? -22.257 4.339 28.174 1.00 86.94 103 LEU A N 1
ATOM 709 C CA . LEU A 1 103 ? -23.677 3.990 28.264 1.00 86.94 103 LEU A CA 1
ATOM 710 C C . LEU A 1 103 ? -23.928 2.792 29.189 1.00 86.94 103 LEU A C 1
ATOM 712 O O . LEU A 1 103 ? -24.909 2.807 29.932 1.00 86.94 103 LEU A O 1
ATOM 716 N N . ASN A 1 104 ? -23.054 1.780 29.185 1.00 85.62 104 ASN A N 1
ATOM 717 C CA . ASN A 1 104 ? -23.155 0.650 30.113 1.00 85.62 104 ASN A CA 1
ATOM 718 C C . ASN A 1 104 ? -22.936 1.081 31.566 1.00 85.62 104 ASN A C 1
ATOM 720 O O . ASN A 1 104 ? -23.713 0.676 32.427 1.00 85.62 104 ASN A O 1
ATOM 724 N N . LYS A 1 105 ? -21.949 1.944 31.843 1.00 89.00 105 LYS A N 1
ATOM 725 C CA . LYS A 1 105 ? -21.738 2.498 33.194 1.00 89.00 105 LYS A CA 1
ATOM 726 C C . LYS A 1 105 ? -22.972 3.246 33.689 1.00 89.00 105 LYS A C 1
ATOM 728 O O . LYS A 1 105 ? -23.424 3.020 34.805 1.00 89.00 105 LYS A O 1
ATOM 733 N N . ILE A 1 106 ? -23.562 4.087 32.839 1.00 86.12 106 ILE A N 1
ATOM 734 C CA . ILE A 1 106 ? -24.802 4.800 33.169 1.00 86.12 106 ILE A CA 1
ATOM 735 C C . ILE A 1 106 ? -25.949 3.807 33.421 1.00 86.12 106 ILE A C 1
ATOM 737 O O . ILE A 1 106 ? -26.724 3.988 34.355 1.00 86.12 106 ILE A O 1
ATOM 741 N N . ALA A 1 107 ? -26.070 2.746 32.618 1.00 80.81 107 ALA A N 1
ATOM 742 C CA . ALA A 1 107 ? -27.099 1.726 32.811 1.00 80.81 107 ALA A CA 1
ATOM 743 C C . ALA A 1 107 ? -26.929 0.948 34.129 1.00 80.81 107 ALA A C 1
ATOM 745 O O . ALA A 1 107 ? -27.930 0.622 34.765 1.00 80.81 107 ALA A O 1
ATOM 746 N N . GLU A 1 108 ? -25.692 0.678 34.554 1.00 84.62 108 GLU A N 1
ATOM 747 C CA . GLU A 1 108 ? -25.380 0.073 35.855 1.00 84.62 108 GLU A CA 1
ATOM 748 C C . GLU A 1 108 ? -25.702 1.002 37.033 1.00 84.62 108 GLU A C 1
ATOM 750 O O . GLU A 1 108 ? -26.127 0.518 38.074 1.00 84.62 108 GLU A O 1
ATOM 755 N N . GLU A 1 109 ? -25.544 2.320 36.883 1.00 80.31 109 GLU A N 1
ATOM 756 C CA . GLU A 1 109 ? -25.869 3.295 37.938 1.00 80.31 109 GLU A CA 1
ATOM 757 C C . GLU A 1 109 ? -27.378 3.536 38.119 1.00 80.31 109 GLU A C 1
ATOM 759 O O . GLU A 1 109 ? -27.811 4.000 39.176 1.00 80.31 109 GLU A O 1
ATOM 764 N N . ILE A 1 110 ? -28.180 3.268 37.084 1.00 80.94 110 ILE A N 1
ATOM 765 C CA . ILE A 1 110 ? -29.636 3.491 37.092 1.00 80.94 110 ILE A CA 1
ATOM 766 C C . ILE A 1 110 ? -30.412 2.235 37.548 1.00 80.94 110 ILE A C 1
ATOM 768 O O . ILE A 1 110 ? -31.575 2.355 37.944 1.00 80.94 110 ILE A O 1
ATOM 772 N N . ASN A 1 111 ? -29.789 1.052 37.506 1.00 57.69 111 ASN A N 1
ATOM 773 C CA . ASN A 1 111 ? -30.351 -0.221 37.989 1.00 57.69 111 ASN A CA 1
ATOM 774 C C . ASN A 1 111 ? -30.063 -0.465 39.478 1.00 57.69 111 ASN A C 1
ATOM 776 O O . ASN A 1 111 ? -30.892 -1.156 40.114 1.00 57.69 111 ASN A O 1
#

Foldseek 3Di:
DDDDDPPPDDLVVLLVVLVCLCCVVLVVLVVVLVVLVVCVDPVVCVVCVVPDPPVVVVVVVVVSVVVNVVSVVVSVVSNVSSVVSNVVSVVVVVVVVVVVVVVVVVVVVVD

Radius of gyration: 25.38 Å; chains: 1; bounding box: 63×18×72 Å